Protein AF-A0AAD2E175-F1 (afdb_monomer_lite)

Organism: NCBI:txid56036

Secondary structure (DSSP, 8-state):
------GGG---------EETHHHHHHHHHS-HHHHHHHHHSTHHHHHHHTT-EE-HHHHHHHHHTEEPPSSTTEEEEEETTTEEEEEEHHHHHHHH-PPPPP---

Sequence (106 aa):
MEYIYNIGDRCDAKVTTRSNVSNVKKIYEALDDVHKKMFLKSCFSKLYDIGNMKISAQLIHNLLLRRVVSVDEDELRFCLGLEKDVRFSLYEFMLVTGLSPANEEE

Foldseek 3Di:
DDPDDDPVPDDPDDQDQPDALQVLVVVLVPDDPVVVVVCCVDLCVLSVVLHRDGARPVVLVQQVSAWDDDPDPQWTWGDDDDDDIDIDGQVRNCNRPSGHPDPPDD

Structure (mmCIF, N/CA/C/O backbone):
data_AF-A0AAD2E175-F1
#
_entry.id   AF-A0AAD2E175-F1
#
loop_
_atom_site.group_PDB
_atom_site.id
_atom_site.type_symbol
_atom_site.label_atom_id
_atom_site.label_alt_id
_atom_site.label_comp_id
_atom_site.label_asym_id
_atom_site.label_entity_id
_atom_site.label_seq_id
_atom_site.pdbx_PDB_ins_code
_atom_site.Cartn_x
_atom_site.Cartn_y
_atom_site.Cartn_z
_atom_site.occupancy
_atom_site.B_iso_or_equiv
_atom_site.auth_seq_id
_atom_site.auth_comp_id
_atom_site.auth_asym_id
_atom_site.auth_atom_id
_atom_site.pdbx_PDB_model_num
ATOM 1 N N . MET A 1 1 ? 21.511 -12.144 -12.286 1.00 37.38 1 MET A N 1
ATOM 2 C CA . MET A 1 1 ? 20.786 -12.803 -13.394 1.00 37.38 1 MET A CA 1
ATOM 3 C C . MET A 1 1 ? 19.618 -11.904 -13.742 1.00 37.38 1 MET A C 1
ATOM 5 O O . MET A 1 1 ? 18.740 -11.756 -12.903 1.00 37.38 1 MET A O 1
ATOM 9 N N . GLU A 1 2 ? 19.643 -11.243 -14.898 1.00 39.09 2 GLU A N 1
ATOM 10 C CA . GLU A 1 2 ? 18.472 -10.506 -15.389 1.00 39.09 2 GLU A CA 1
ATOM 11 C C . GLU A 1 2 ? 17.423 -11.510 -15.865 1.00 39.09 2 GLU A C 1
ATOM 13 O O . GLU A 1 2 ? 17.707 -12.386 -16.682 1.00 39.09 2 GLU A O 1
ATOM 18 N N . TYR A 1 3 ? 16.217 -11.418 -15.314 1.00 41.38 3 TYR A N 1
ATOM 19 C CA . TYR A 1 3 ? 15.100 -12.262 -15.711 1.00 41.38 3 TYR A CA 1
ATOM 20 C C . TYR A 1 3 ? 14.436 -11.646 -16.950 1.00 41.38 3 TYR A C 1
ATOM 22 O O . TYR A 1 3 ? 13.591 -10.760 -16.839 1.00 41.38 3 TYR A O 1
ATOM 30 N N . ILE A 1 4 ? 14.866 -12.074 -18.139 1.00 55.56 4 ILE A N 1
ATOM 31 C CA . ILE A 1 4 ? 14.359 -11.571 -19.423 1.00 55.56 4 ILE A CA 1
ATOM 32 C C . ILE A 1 4 ? 13.197 -12.462 -19.877 1.00 55.56 4 ILE A C 1
ATOM 34 O O . ILE A 1 4 ? 13.392 -13.630 -20.204 1.00 55.56 4 ILE A O 1
ATOM 38 N N . TYR A 1 5 ? 11.980 -11.914 -19.890 1.00 51.66 5 TYR A N 1
ATOM 39 C CA . TYR A 1 5 ? 10.781 -12.614 -20.362 1.00 51.66 5 TYR A CA 1
ATOM 40 C C . TYR A 1 5 ? 10.526 -12.295 -21.839 1.00 51.66 5 TYR A C 1
ATOM 42 O O . TYR A 1 5 ? 10.347 -11.124 -22.191 1.00 51.66 5 TYR A O 1
ATOM 50 N N . ASN A 1 6 ? 10.463 -13.310 -22.705 1.00 58.78 6 ASN A N 1
ATOM 51 C CA . ASN A 1 6 ? 10.172 -13.104 -24.124 1.00 58.78 6 ASN A CA 1
ATOM 52 C C . ASN A 1 6 ? 8.692 -12.752 -24.331 1.00 58.78 6 ASN A C 1
ATOM 54 O O . ASN A 1 6 ? 7.782 -13.358 -23.771 1.00 58.78 6 ASN A O 1
ATOM 58 N N . ILE A 1 7 ? 8.437 -11.731 -25.150 1.00 54.78 7 ILE A N 1
ATOM 59 C CA . ILE A 1 7 ? 7.095 -11.155 -25.354 1.00 54.78 7 ILE A CA 1
ATOM 60 C C . ILE A 1 7 ? 6.126 -12.165 -25.988 1.00 54.78 7 ILE A C 1
ATOM 62 O O . ILE A 1 7 ? 4.933 -12.106 -25.699 1.00 54.78 7 ILE A O 1
ATOM 66 N N . GLY A 1 8 ? 6.639 -13.092 -26.805 1.00 63.03 8 GLY A N 1
ATOM 67 C CA . GLY A 1 8 ? 5.856 -14.149 -27.456 1.00 63.03 8 GLY A CA 1
ATOM 68 C C . GLY A 1 8 ? 5.273 -15.191 -26.497 1.00 63.03 8 GLY A C 1
ATOM 69 O O . GLY A 1 8 ? 4.330 -15.879 -26.868 1.00 63.03 8 GLY A O 1
ATOM 70 N N . ASP A 1 9 ? 5.764 -15.248 -25.257 1.00 60.19 9 ASP A N 1
ATOM 71 C CA . ASP A 1 9 ? 5.296 -16.193 -24.237 1.00 60.19 9 ASP A CA 1
ATOM 72 C C . ASP A 1 9 ? 4.140 -15.619 -23.394 1.00 60.19 9 ASP A C 1
ATOM 74 O O . ASP A 1 9 ? 3.706 -16.214 -22.404 1.00 60.19 9 ASP A O 1
ATOM 78 N N . ARG A 1 10 ? 3.629 -14.429 -23.745 1.00 59.31 10 ARG A N 1
ATOM 79 C CA . ARG A 1 10 ? 2.507 -13.799 -23.040 1.00 59.31 10 ARG A CA 1
ATOM 80 C C . ARG A 1 10 ? 1.188 -14.425 -23.486 1.00 59.31 10 ARG A C 1
ATOM 82 O O . ARG A 1 10 ? 0.799 -14.323 -24.642 1.00 59.31 10 ARG A O 1
ATOM 89 N N . CYS A 1 11 ? 0.464 -15.016 -22.543 1.00 53.03 11 CYS A N 1
ATOM 90 C CA . CYS A 1 11 ? -0.904 -15.469 -22.774 1.00 53.03 11 CYS A CA 1
ATOM 91 C C . CYS A 1 11 ? -1.877 -14.278 -22.741 1.00 53.03 11 CYS A C 1
ATOM 93 O O . CYS A 1 11 ? -1.773 -13.421 -21.857 1.00 53.03 11 CYS A O 1
ATOM 95 N N . ASP A 1 12 ? -2.860 -14.259 -23.648 1.00 49.28 12 ASP A N 1
ATOM 96 C CA . ASP A 1 12 ? -3.969 -13.300 -23.628 1.00 49.28 12 ASP A CA 1
ATOM 97 C C . ASP A 1 12 ? -4.851 -13.537 -22.394 1.00 49.28 12 ASP A C 1
ATOM 99 O O . ASP A 1 12 ? -5.806 -14.314 -22.395 1.00 49.28 12 ASP A O 1
ATOM 103 N N . ALA A 1 13 ? -4.509 -12.872 -21.294 1.00 53.72 13 ALA A N 1
ATOM 104 C CA . ALA A 1 13 ? -5.300 -12.877 -20.077 1.00 53.72 13 ALA A CA 1
ATOM 105 C C . ALA A 1 13 ? -6.209 -11.646 -20.052 1.00 53.72 13 ALA A C 1
ATOM 107 O O . ALA A 1 13 ? -5.747 -10.503 -20.025 1.00 53.72 13 ALA A O 1
ATOM 108 N N . LYS A 1 14 ? -7.527 -11.864 -20.000 1.00 54.38 14 LYS A N 1
ATOM 109 C CA . LYS A 1 14 ? -8.478 -10.781 -19.742 1.00 54.38 14 LYS A CA 1
ATOM 110 C C . LYS A 1 14 ? -8.334 -10.349 -18.284 1.00 54.38 14 LYS A C 1
ATOM 112 O O . LYS A 1 14 ? -8.744 -11.069 -17.377 1.00 54.38 14 LYS A O 1
ATOM 117 N N . VAL A 1 15 ? -7.749 -9.175 -18.063 1.00 52.88 15 VAL A N 1
ATOM 118 C CA . VAL A 1 15 ? -7.559 -8.606 -16.724 1.00 52.88 15 VAL A CA 1
ATOM 119 C C . VAL A 1 15 ? -8.930 -8.361 -16.087 1.00 52.88 15 VAL A C 1
ATOM 121 O O . VAL A 1 15 ? -9.636 -7.424 -16.456 1.00 52.88 15 VAL A O 1
ATOM 124 N N . THR A 1 16 ? -9.333 -9.198 -15.127 1.00 55.44 16 THR A N 1
ATOM 125 C CA . THR A 1 16 ? -10.524 -8.944 -14.305 1.00 55.44 16 THR A CA 1
ATOM 126 C C . THR A 1 16 ? -10.094 -8.460 -12.929 1.00 55.44 16 THR A C 1
ATOM 128 O O . THR A 1 16 ? -9.677 -9.245 -12.078 1.00 55.44 16 THR A 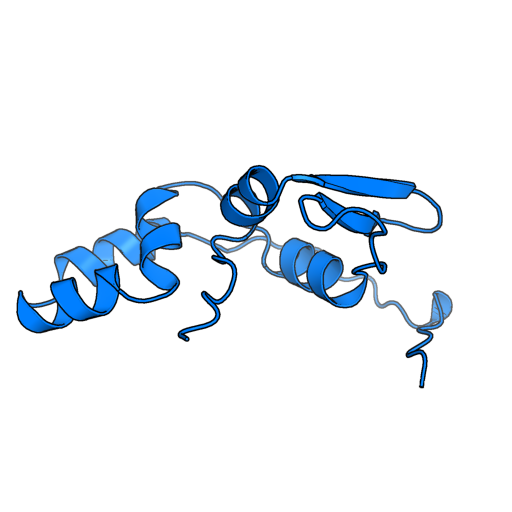O 1
ATOM 131 N N . THR A 1 17 ? -10.213 -7.161 -12.682 1.00 53.50 17 THR A N 1
ATOM 132 C CA . THR A 1 17 ? -9.986 -6.559 -11.368 1.00 53.50 17 THR A CA 1
ATOM 133 C C . THR A 1 17 ? -11.166 -6.832 -10.443 1.00 53.50 17 THR A C 1
ATOM 135 O O . THR A 1 17 ? -12.107 -6.049 -10.343 1.00 53.50 17 THR A O 1
ATOM 138 N N . ARG A 1 18 ? -11.135 -7.976 -9.751 1.00 59.38 18 ARG A N 1
ATOM 139 C CA . ARG A 1 18 ? -12.082 -8.290 -8.664 1.00 59.38 18 ARG A CA 1
ATOM 140 C C . ARG A 1 18 ? -11.549 -7.897 -7.281 1.00 59.38 18 ARG A C 1
ATOM 142 O O . ARG A 1 18 ? -11.942 -8.489 -6.281 1.00 59.38 18 ARG A O 1
ATOM 149 N N . SER A 1 19 ? -10.661 -6.908 -7.197 1.00 63.09 19 SER A N 1
ATOM 150 C CA . SER A 1 19 ? -10.221 -6.370 -5.909 1.00 63.09 19 SER A CA 1
ATOM 151 C C . SER A 1 19 ? -11.331 -5.496 -5.336 1.00 63.09 19 SER A C 1
ATOM 153 O O . SER A 1 19 ? -11.478 -4.339 -5.725 1.00 63.09 19 SER A O 1
ATOM 155 N N . ASN A 1 20 ? -12.140 -6.057 -4.437 1.00 70.69 20 ASN A N 1
ATOM 156 C CA . ASN A 1 20 ? -13.072 -5.268 -3.645 1.00 70.69 20 ASN A CA 1
ATOM 157 C C . ASN A 1 20 ? -12.487 -5.001 -2.256 1.00 70.69 20 ASN A C 1
ATOM 159 O O . ASN A 1 20 ? -12.648 -5.798 -1.328 1.00 70.69 20 ASN A O 1
ATOM 163 N N . VAL A 1 21 ? -11.819 -3.857 -2.129 1.00 75.44 21 VAL A N 1
ATOM 164 C CA . VAL A 1 21 ? -11.171 -3.423 -0.886 1.00 75.44 21 VAL A CA 1
ATOM 165 C C . VAL A 1 21 ? -12.202 -3.073 0.200 1.00 75.44 21 VAL A C 1
ATOM 167 O O . VAL A 1 21 ? -11.880 -3.119 1.383 1.00 75.44 21 VAL A O 1
ATOM 170 N N . SER A 1 22 ? -13.493 -2.917 -0.145 1.00 76.94 22 SER A N 1
ATOM 171 C CA . SER A 1 22 ? -14.568 -2.739 0.846 1.00 76.94 22 SER A CA 1
ATOM 172 C C . SER A 1 22 ? -14.663 -3.897 1.846 1.00 76.94 22 SER A C 1
ATOM 174 O O . SER A 1 22 ? -15.197 -3.738 2.941 1.00 76.94 22 SER A O 1
ATOM 176 N N . ASN A 1 23 ? -14.188 -5.090 1.472 1.00 80.69 23 ASN A N 1
ATOM 177 C CA . ASN A 1 23 ? -14.175 -6.243 2.370 1.00 80.69 23 ASN A CA 1
ATOM 178 C C . ASN A 1 23 ? -13.153 -6.088 3.502 1.00 80.69 23 ASN A C 1
ATOM 180 O O . ASN A 1 23 ? -13.376 -6.628 4.579 1.00 80.69 23 ASN A O 1
ATOM 184 N N . VAL A 1 24 ? -12.087 -5.310 3.300 1.00 86.00 24 VAL A N 1
ATOM 185 C CA . VAL A 1 24 ? -11.083 -5.024 4.334 1.00 86.00 24 VAL A CA 1
ATOM 186 C C . VAL A 1 24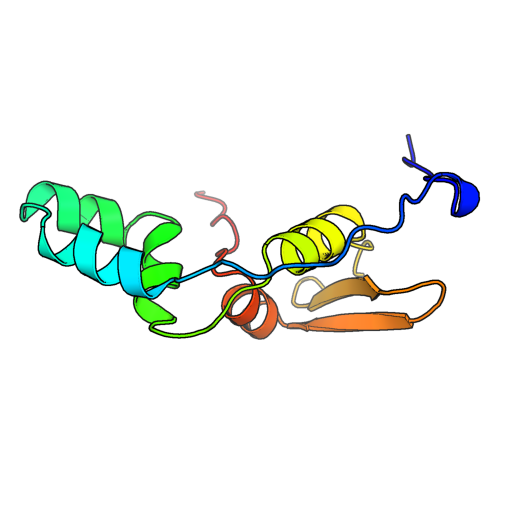 ? -11.717 -4.263 5.496 1.00 86.00 24 VAL A C 1
ATOM 188 O O . VAL A 1 24 ? -11.494 -4.612 6.651 1.00 86.00 24 VAL A O 1
ATOM 191 N N . LYS A 1 25 ? -12.595 -3.296 5.198 1.00 86.50 25 LYS A N 1
ATOM 192 C CA . LYS A 1 25 ? -13.372 -2.580 6.217 1.00 86.50 25 LYS A CA 1
ATOM 193 C C . LYS A 1 25 ? -14.262 -3.521 7.030 1.00 86.50 25 LYS A C 1
ATOM 195 O O . LYS A 1 25 ? -14.238 -3.465 8.253 1.00 86.50 25 LYS A O 1
ATOM 200 N N . LYS A 1 26 ? -14.979 -4.431 6.361 1.00 88.94 26 LYS A N 1
ATOM 201 C CA . LYS A 1 26 ? -15.824 -5.430 7.039 1.00 88.94 26 LYS A CA 1
ATOM 202 C C . LYS A 1 26 ? -15.012 -6.346 7.954 1.00 88.94 26 LYS A C 1
ATOM 204 O O . LYS A 1 26 ? -15.455 -6.650 9.054 1.00 88.94 26 LYS A O 1
ATOM 209 N N . ILE A 1 27 ? -13.832 -6.777 7.500 1.00 90.25 27 ILE A N 1
ATOM 210 C CA . ILE A 1 27 ? -12.912 -7.579 8.314 1.00 90.25 27 ILE A CA 1
ATOM 211 C C . ILE A 1 27 ? -12.485 -6.770 9.538 1.00 90.25 27 ILE A C 1
ATOM 213 O O . ILE A 1 27 ? -12.653 -7.253 10.649 1.00 90.25 27 ILE A O 1
ATOM 217 N N . TYR A 1 28 ? -12.010 -5.534 9.350 1.00 91.94 28 TYR A N 1
ATOM 218 C CA . TYR A 1 28 ? -11.567 -4.667 10.444 1.00 91.94 28 TYR A CA 1
ATOM 219 C C . TYR A 1 28 ? -12.660 -4.429 11.495 1.00 91.94 28 TYR A C 1
ATOM 221 O O . TYR A 1 28 ? -12.396 -4.520 12.691 1.00 91.94 28 TYR A O 1
ATOM 229 N N . GLU A 1 29 ? -13.895 -4.161 11.066 1.00 92.31 29 GLU A N 1
ATOM 230 C CA . GLU A 1 29 ? -15.033 -3.929 11.964 1.00 92.31 29 GLU A CA 1
ATOM 231 C C . GLU A 1 29 ? -15.361 -5.156 12.830 1.00 92.31 29 GLU A C 1
ATOM 233 O O . GLU A 1 29 ? -15.754 -4.985 13.986 1.00 92.31 29 GLU A O 1
ATOM 238 N N . ALA A 1 30 ? -15.134 -6.368 12.311 1.00 95.06 30 ALA A N 1
ATOM 239 C CA . ALA A 1 30 ? -15.378 -7.633 13.005 1.00 95.06 30 ALA A CA 1
ATOM 240 C C . ALA A 1 30 ? -14.271 -8.043 13.999 1.00 95.06 30 ALA A C 1
ATOM 242 O O . ALA A 1 30 ? -14.466 -8.985 14.764 1.00 95.06 30 ALA A O 1
ATOM 243 N N . LEU A 1 31 ? -13.116 -7.370 13.993 1.00 95.62 31 LEU A N 1
ATOM 244 C CA . LEU A 1 31 ? -12.007 -7.665 14.905 1.00 95.62 31 LEU A CA 1
ATOM 245 C C . LEU A 1 31 ? -12.258 -7.106 16.316 1.00 95.62 31 LEU A C 1
ATOM 247 O O . LEU A 1 31 ? -12.863 -6.040 16.488 1.00 95.62 31 LEU A O 1
ATOM 251 N N . ASP A 1 32 ? -11.723 -7.790 17.329 1.00 97.06 32 ASP A N 1
ATOM 252 C CA . ASP A 1 32 ? -11.607 -7.242 18.684 1.00 97.06 32 ASP A CA 1
ATOM 253 C C . ASP A 1 32 ? -10.517 -6.155 18.775 1.00 97.06 32 ASP A C 1
ATOM 255 O O . ASP A 1 32 ? -9.748 -5.917 17.838 1.00 97.06 32 ASP A O 1
ATOM 259 N N . ASP A 1 33 ? -10.442 -5.476 19.919 1.00 96.75 33 ASP A N 1
ATOM 260 C CA . ASP A 1 33 ? -9.540 -4.337 20.115 1.00 96.75 33 ASP A CA 1
ATOM 261 C C . ASP A 1 33 ? -8.052 -4.702 20.019 1.00 96.75 33 ASP A C 1
ATOM 263 O O . ASP A 1 33 ? -7.231 -3.865 19.629 1.00 96.75 33 ASP A O 1
ATOM 267 N N . VAL A 1 34 ? -7.683 -5.942 20.355 1.00 97.12 34 VAL A N 1
ATOM 268 C CA . VAL A 1 34 ? -6.295 -6.414 20.263 1.00 97.12 34 VAL A CA 1
ATOM 269 C C . VAL A 1 34 ? -5.924 -6.588 18.794 1.00 97.12 34 VAL A C 1
ATOM 271 O O . VAL A 1 34 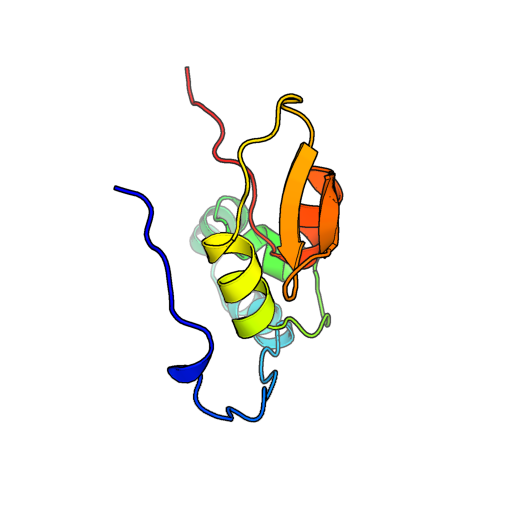? -4.929 -6.025 18.326 1.00 97.12 34 VAL A O 1
ATOM 274 N N . HIS A 1 35 ? -6.762 -7.289 18.035 1.00 95.44 35 HIS A N 1
ATOM 275 C CA . HIS A 1 35 ? -6.529 -7.548 16.621 1.00 95.44 35 HIS A CA 1
ATOM 276 C C . HIS A 1 35 ? -6.672 -6.291 15.759 1.00 95.44 35 HIS A C 1
ATOM 278 O O . HIS A 1 35 ? -5.936 -6.147 14.784 1.00 95.44 35 HIS A O 1
ATOM 284 N N . LYS A 1 36 ? -7.523 -5.326 16.133 1.00 95.56 36 LYS A N 1
ATOM 285 C CA . LYS A 1 36 ? -7.576 -4.005 15.479 1.00 95.56 36 LYS A CA 1
ATOM 286 C C . LYS A 1 36 ? -6.246 -3.266 15.583 1.00 95.56 36 LYS A C 1
ATOM 288 O O . LYS A 1 36 ? -5.758 -2.742 14.584 1.00 95.56 36 LYS A O 1
ATOM 293 N N . LYS A 1 37 ? -5.607 -3.270 16.759 1.00 95.19 37 LYS A N 1
ATOM 294 C CA . LYS A 1 37 ? -4.276 -2.659 16.939 1.00 95.19 37 LYS A CA 1
ATOM 295 C C . LYS A 1 37 ? -3.208 -3.356 16.098 1.00 95.19 37 LYS A C 1
ATOM 297 O O . LYS A 1 37 ? -2.362 -2.678 15.523 1.00 95.19 37 LYS A O 1
ATOM 302 N N . MET A 1 38 ? -3.248 -4.686 16.001 1.00 94.44 38 MET A N 1
ATOM 303 C CA . MET A 1 38 ? -2.335 -5.442 15.132 1.00 94.44 38 MET A CA 1
ATOM 304 C C . MET A 1 38 ? -2.578 -5.127 13.654 1.00 94.44 38 MET A C 1
ATOM 306 O O . MET A 1 38 ? -1.632 -4.889 12.907 1.00 94.44 38 MET A O 1
ATOM 310 N N . PHE A 1 39 ? -3.844 -5.058 13.246 1.00 92.44 39 PHE A N 1
ATOM 311 C CA . PHE A 1 39 ? -4.240 -4.720 11.887 1.00 92.44 39 PHE A CA 1
ATOM 312 C C . PHE A 1 39 ? -3.710 -3.341 11.474 1.00 92.44 39 PHE A C 1
ATOM 314 O O . PHE A 1 39 ? -3.097 -3.221 10.413 1.00 92.44 39 PHE A O 1
ATOM 321 N N . LEU A 1 40 ? -3.871 -2.320 12.324 1.00 90.56 40 LEU A N 1
ATOM 322 C CA . LEU A 1 40 ? -3.390 -0.958 12.055 1.00 90.56 40 LEU A CA 1
ATOM 323 C C . LEU A 1 40 ? -1.863 -0.863 11.923 1.00 90.56 40 LEU A C 1
ATOM 325 O O . LEU A 1 40 ? -1.370 0.027 11.239 1.00 90.56 40 LEU A O 1
ATOM 329 N N . LYS A 1 41 ? -1.114 -1.783 12.538 1.00 88.81 41 LYS A N 1
ATOM 330 C CA . LYS A 1 41 ? 0.348 -1.878 12.386 1.00 88.81 41 LYS A CA 1
ATOM 331 C C . LYS A 1 41 ? 0.784 -2.686 11.161 1.00 88.81 41 LYS A C 1
ATOM 333 O O . LYS A 1 41 ? 1.955 -2.665 10.805 1.00 88.81 41 LYS A O 1
ATOM 338 N N . SER A 1 42 ? -0.130 -3.421 10.534 1.00 84.44 42 SER A N 1
ATOM 339 C CA . SER A 1 42 ? 0.173 -4.255 9.370 1.00 84.44 42 SER A CA 1
ATOM 340 C C . SER A 1 42 ? 0.151 -3.455 8.065 1.00 84.44 42 SER A C 1
ATOM 342 O O . SER A 1 42 ? -0.400 -2.353 7.995 1.00 84.44 42 SER A O 1
ATOM 344 N N . CYS A 1 43 ? 0.657 -4.058 6.987 1.00 76.25 43 CYS A N 1
ATOM 345 C CA . CYS A 1 43 ? 0.532 -3.508 5.636 1.00 76.25 43 CYS A CA 1
ATOM 346 C C . CYS A 1 43 ? -0.932 -3.374 5.166 1.00 76.25 43 CYS A C 1
ATOM 348 O O . CYS A 1 43 ? -1.225 -2.555 4.300 1.00 76.25 43 CYS A O 1
ATOM 350 N N . PHE A 1 44 ? -1.876 -4.114 5.763 1.00 80.56 44 PHE A N 1
ATOM 351 C CA . PHE A 1 44 ? -3.297 -4.040 5.410 1.00 80.56 44 PHE A CA 1
ATOM 352 C C . PHE A 1 44 ? -3.991 -2.773 5.921 1.00 80.56 44 PHE A C 1
ATOM 354 O O . PHE A 1 44 ? -5.054 -2.424 5.407 1.00 80.56 44 PHE A O 1
ATOM 361 N N . SER A 1 45 ? -3.390 -2.056 6.877 1.00 85.50 45 SER A N 1
ATOM 362 C CA . SER A 1 45 ? -3.884 -0.750 7.342 1.00 85.50 45 SER A CA 1
ATOM 363 C C . SER A 1 45 ? -4.082 0.229 6.183 1.00 85.50 45 SER A C 1
ATOM 365 O O . SER A 1 45 ? -5.115 0.881 6.080 1.00 85.50 45 SER A O 1
ATOM 367 N N . LYS A 1 46 ? -3.156 0.234 5.224 1.00 80.19 46 LYS A N 1
ATOM 368 C CA . LYS A 1 46 ? -3.237 1.076 4.0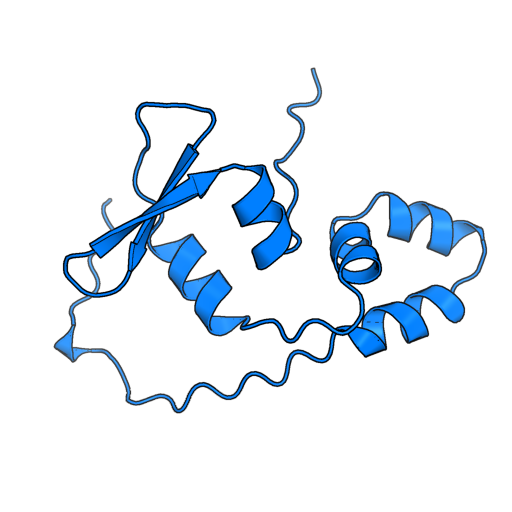29 1.00 80.19 46 LYS A CA 1
ATOM 369 C C . LYS A 1 46 ? -4.401 0.697 3.127 1.00 80.19 46 LYS A C 1
ATOM 371 O O . LYS A 1 46 ? -5.051 1.574 2.571 1.00 80.19 46 LYS A O 1
ATOM 376 N N . LEU A 1 47 ? -4.722 -0.593 3.019 1.00 77.75 47 LEU A N 1
ATOM 377 C CA . LEU A 1 47 ? -5.911 -1.032 2.285 1.00 77.75 47 LEU A CA 1
ATOM 378 C C . LEU A 1 47 ? -7.200 -0.557 2.966 1.00 77.75 47 LEU A C 1
ATOM 380 O O . LEU A 1 47 ? -8.166 -0.236 2.281 1.00 77.75 47 LEU A O 1
ATOM 384 N N . TYR A 1 48 ? -7.217 -0.491 4.298 1.00 83.19 48 TYR A N 1
ATOM 385 C CA . TYR A 1 48 ? -8.340 0.079 5.037 1.00 83.19 48 TYR A CA 1
ATOM 386 C C . TYR A 1 48 ? -8.494 1.585 4.764 1.00 83.19 48 TYR A C 1
ATOM 388 O O . TYR A 1 48 ? -9.607 2.029 4.476 1.00 83.19 48 TYR A O 1
ATOM 396 N N . ASP A 1 49 ? -7.390 2.339 4.748 1.00 80.38 49 ASP A N 1
ATOM 397 C CA . ASP A 1 49 ? -7.380 3.782 4.455 1.00 80.38 49 ASP A CA 1
ATOM 398 C C . ASP A 1 49 ? -7.822 4.104 3.012 1.00 80.38 49 ASP A C 1
ATOM 400 O O . ASP A 1 49 ? -8.500 5.100 2.764 1.00 80.38 49 ASP A O 1
ATOM 404 N N . ILE A 1 50 ? -7.482 3.236 2.053 1.00 74.00 50 ILE A N 1
ATOM 405 C CA . ILE A 1 50 ? -7.809 3.370 0.621 1.00 74.00 50 ILE A CA 1
ATOM 406 C C . ILE A 1 50 ? -9.328 3.275 0.337 1.00 74.00 50 ILE A C 1
ATOM 408 O O . ILE A 1 50 ? -9.815 3.763 -0.690 1.00 74.00 50 ILE A O 1
ATOM 412 N N . GLY A 1 51 ? -10.110 2.661 1.229 1.00 73.44 51 GLY A N 1
ATOM 413 C CA . GLY A 1 51 ? -11.571 2.612 1.131 1.00 73.44 51 GLY A CA 1
ATOM 414 C C . GLY A 1 51 ? -12.101 1.798 -0.061 1.00 73.44 51 GLY A C 1
ATOM 415 O O . GLY A 1 51 ? -11.770 0.629 -0.237 1.00 73.44 51 GLY A O 1
ATOM 416 N N . ASN A 1 52 ? -12.985 2.395 -0.873 1.00 70.75 52 ASN A N 1
ATOM 417 C CA . ASN A 1 52 ? -13.690 1.708 -1.974 1.00 70.75 52 ASN A CA 1
ATOM 418 C C . ASN A 1 52 ? -12.926 1.706 -3.312 1.00 70.75 52 ASN A C 1
ATOM 420 O O . ASN A 1 52 ? -13.519 1.463 -4.369 1.00 70.75 52 ASN A O 1
ATOM 424 N N . MET A 1 53 ? -11.624 1.989 -3.301 1.00 69.38 53 MET A N 1
ATOM 425 C CA . MET A 1 53 ? -10.826 1.979 -4.522 1.00 69.38 53 MET A CA 1
ATOM 426 C C . MET A 1 53 ? -10.749 0.566 -5.112 1.00 69.38 53 MET A C 1
ATOM 428 O O . MET A 1 53 ? -10.490 -0.418 -4.416 1.00 69.38 53 MET A O 1
ATOM 432 N N . LYS A 1 54 ? -10.949 0.458 -6.428 1.00 67.38 54 LYS A N 1
ATOM 433 C CA . LYS A 1 54 ? -10.710 -0.789 -7.156 1.00 67.38 54 LYS A CA 1
ATOM 434 C C . LYS A 1 54 ? -9.228 -0.892 -7.466 1.00 67.38 54 LYS A C 1
ATOM 436 O O . LYS A 1 54 ? -8.697 -0.102 -8.240 1.00 67.38 54 LYS A O 1
ATOM 441 N N . ILE A 1 55 ? -8.583 -1.889 -6.882 1.00 67.38 55 ILE A N 1
ATOM 442 C CA . ILE A 1 55 ? -7.176 -2.176 -7.138 1.00 67.38 55 ILE A CA 1
ATOM 443 C C . ILE A 1 55 ? -7.060 -3.152 -8.319 1.00 67.38 55 ILE A C 1
ATOM 445 O O . ILE A 1 55 ? -7.935 -3.988 -8.549 1.00 67.38 55 ILE A O 1
ATOM 449 N N . SER A 1 56 ? -5.977 -3.052 -9.089 1.00 72.69 56 SER A N 1
ATOM 450 C CA . SER A 1 56 ? -5.590 -4.102 -10.028 1.00 72.69 56 SER A CA 1
ATOM 451 C C . SER A 1 56 ? -4.403 -4.870 -9.483 1.00 72.69 56 SER A C 1
ATOM 453 O O . SER A 1 56 ? -3.262 -4.464 -9.679 1.00 72.69 56 SER A O 1
ATOM 455 N N . ALA A 1 57 ? -4.663 -6.003 -8.824 1.00 71.19 57 ALA A N 1
ATOM 456 C CA . ALA A 1 57 ? -3.598 -6.879 -8.328 1.00 71.19 57 ALA A CA 1
ATOM 457 C C . ALA A 1 57 ? -2.628 -7.281 -9.450 1.00 71.19 57 ALA A C 1
ATOM 459 O O . ALA A 1 57 ? -1.424 -7.358 -9.236 1.00 71.19 57 ALA A O 1
ATOM 460 N N . GLN A 1 58 ? -3.140 -7.455 -10.671 1.00 70.12 58 GLN A N 1
ATOM 461 C CA . GLN A 1 58 ? -2.326 -7.772 -11.837 1.00 70.12 58 GLN A CA 1
ATOM 462 C C . GLN A 1 58 ? -1.485 -6.580 -12.310 1.00 70.12 58 GLN A C 1
ATOM 464 O O . GLN A 1 58 ? -0.352 -6.783 -12.736 1.00 70.12 58 GLN A O 1
ATOM 469 N N . LEU A 1 59 ? -1.991 -5.344 -12.219 1.00 71.19 59 LEU A N 1
ATOM 470 C CA . LEU A 1 59 ? -1.189 -4.150 -12.511 1.00 71.19 59 LEU A CA 1
ATOM 471 C C . LEU A 1 59 ? -0.090 -3.968 -11.464 1.00 71.19 59 LEU A C 1
ATOM 473 O O . LEU A 1 59 ? 1.051 -3.752 -11.843 1.00 71.19 59 LEU A O 1
ATOM 477 N N . ILE A 1 60 ? -0.413 -4.124 -10.176 1.00 73.56 60 ILE A N 1
ATOM 478 C CA . ILE A 1 60 ? 0.573 -4.078 -9.088 1.00 73.56 60 ILE A CA 1
ATOM 479 C C . ILE A 1 60 ? 1.638 -5.151 -9.305 1.00 73.56 60 ILE A C 1
ATOM 481 O O . ILE A 1 60 ? 2.824 -4.854 -9.259 1.00 73.56 60 ILE A O 1
ATOM 485 N N . HIS A 1 61 ? 1.233 -6.385 -9.604 1.00 73.00 61 HIS A N 1
ATOM 486 C CA . HIS A 1 61 ? 2.162 -7.474 -9.882 1.00 73.00 61 HIS A CA 1
ATOM 487 C C . HIS A 1 61 ? 3.081 -7.157 -11.073 1.00 73.00 61 HIS A C 1
ATOM 489 O O . HIS A 1 61 ? 4.292 -7.331 -10.978 1.00 73.00 61 HIS A O 1
ATOM 495 N N . ASN A 1 62 ? 2.530 -6.628 -12.172 1.00 68.81 62 ASN A N 1
ATOM 496 C CA . ASN A 1 62 ? 3.331 -6.220 -13.329 1.00 68.81 62 ASN A CA 1
ATOM 497 C C . ASN A 1 62 ? 4.256 -5.031 -13.031 1.00 68.81 62 ASN A C 1
ATOM 499 O O . ASN A 1 62 ? 5.363 -5.004 -13.560 1.00 68.81 62 ASN A O 1
ATOM 503 N N . LEU A 1 63 ? 3.830 -4.074 -12.199 1.00 72.44 63 LEU A N 1
ATOM 504 C CA . LEU A 1 63 ? 4.679 -2.981 -11.721 1.00 72.44 63 LEU A CA 1
ATOM 505 C C . LEU A 1 63 ? 5.855 -3.555 -10.923 1.00 72.44 63 LEU A C 1
ATOM 507 O O . LEU A 1 63 ? 7.005 -3.338 -11.283 1.00 72.44 63 LEU A O 1
ATOM 511 N N . LEU A 1 64 ? 5.588 -4.380 -9.910 1.00 69.62 64 LEU A N 1
ATOM 512 C CA . LEU A 1 64 ? 6.626 -4.960 -9.051 1.00 69.62 64 LEU A CA 1
ATOM 513 C C . LEU A 1 64 ? 7.665 -5.793 -9.824 1.00 69.62 64 LEU A C 1
ATOM 515 O O . LEU A 1 64 ? 8.845 -5.737 -9.490 1.00 69.62 64 LEU A O 1
ATOM 519 N N . LEU A 1 65 ? 7.258 -6.524 -10.868 1.00 69.81 65 LEU A N 1
ATOM 520 C CA . LEU A 1 65 ? 8.171 -7.331 -11.692 1.00 69.81 65 LEU A CA 1
ATOM 521 C C . LEU A 1 65 ? 9.048 -6.518 -12.655 1.00 69.81 65 LEU A C 1
ATOM 523 O O . LEU A 1 65 ? 10.018 -7.054 -13.183 1.00 69.81 65 LEU A O 1
ATOM 527 N N . ARG A 1 66 ? 8.704 -5.255 -12.925 1.00 68.25 66 ARG A N 1
ATOM 528 C CA . ARG A 1 66 ? 9.385 -4.405 -13.919 1.00 68.25 66 ARG A CA 1
ATOM 529 C C . ARG A 1 66 ? 9.977 -3.142 -13.305 1.00 68.25 66 ARG A C 1
ATOM 531 O O . ARG A 1 66 ? 10.122 -2.130 -13.995 1.00 68.25 66 ARG A O 1
ATOM 538 N N . ARG A 1 67 ? 10.276 -3.185 -12.004 1.00 70.25 67 ARG A N 1
ATOM 539 C CA . ARG A 1 67 ? 10.974 -2.103 -11.312 1.00 70.25 67 ARG A CA 1
ATOM 540 C C . ARG A 1 67 ? 12.370 -1.949 -11.913 1.00 70.25 67 ARG A C 1
ATOM 542 O O . ARG A 1 67 ? 13.141 -2.904 -11.945 1.00 70.25 67 ARG A O 1
ATOM 549 N N . VAL A 1 68 ? 12.677 -0.745 -12.370 1.00 72.88 68 VAL A N 1
ATOM 550 C CA . VAL A 1 68 ? 14.001 -0.358 -12.864 1.00 72.88 68 VAL A CA 1
ATOM 551 C C . VAL A 1 68 ? 14.762 0.298 -11.712 1.00 72.88 68 VAL A C 1
ATOM 553 O O . VAL A 1 68 ? 14.156 0.961 -10.866 1.00 72.88 68 VAL A O 1
ATOM 556 N N . VAL A 1 69 ? 16.082 0.102 -11.654 1.00 74.06 69 VAL A N 1
ATOM 557 C CA . VAL A 1 69 ? 16.939 0.798 -10.683 1.00 74.06 69 VAL A CA 1
ATOM 558 C C . VAL A 1 69 ? 16.825 2.303 -10.934 1.00 74.06 69 VAL A C 1
ATOM 560 O O . VAL A 1 69 ? 17.100 2.776 -12.036 1.00 74.06 69 VAL A O 1
ATOM 563 N N . SER A 1 70 ? 16.371 3.039 -9.921 1.00 71.75 70 SER A N 1
ATOM 564 C CA . SER A 1 70 ? 16.340 4.500 -9.945 1.00 71.75 70 SER A CA 1
ATOM 565 C C . SER A 1 70 ? 17.669 5.046 -9.429 1.00 71.75 70 SER A C 1
ATOM 567 O O . SER A 1 70 ? 18.273 4.451 -8.539 1.00 71.75 70 SER A O 1
ATOM 569 N N . VAL A 1 71 ? 18.122 6.163 -10.000 1.00 73.50 71 VAL A N 1
ATOM 570 C CA . VAL A 1 71 ? 19.280 6.922 -9.491 1.00 73.50 71 VAL A CA 1
ATOM 571 C C . VAL A 1 71 ? 18.872 7.797 -8.301 1.00 73.50 71 VAL A C 1
ATOM 573 O O . VAL A 1 71 ? 19.709 8.134 -7.475 1.00 73.50 71 VAL A O 1
ATOM 576 N N . ASP A 1 72 ? 17.592 8.154 -8.226 1.00 77.81 72 ASP A N 1
ATOM 577 C CA . ASP A 1 72 ? 17.006 8.954 -7.156 1.00 77.81 72 ASP A CA 1
ATOM 578 C C . ASP A 1 72 ? 16.220 8.032 -6.208 1.00 77.81 72 ASP A C 1
ATOM 580 O O . ASP A 1 72 ? 15.399 7.221 -6.654 1.00 77.81 72 ASP A O 1
ATOM 584 N N . GLU A 1 73 ? 16.535 8.120 -4.916 1.00 73.94 73 GLU A N 1
ATOM 585 C CA . GLU A 1 73 ? 16.008 7.266 -3.846 1.00 73.94 73 GLU A CA 1
ATOM 586 C C . GLU A 1 73 ? 14.531 7.561 -3.531 1.00 73.94 73 GLU A C 1
ATOM 588 O O . GLU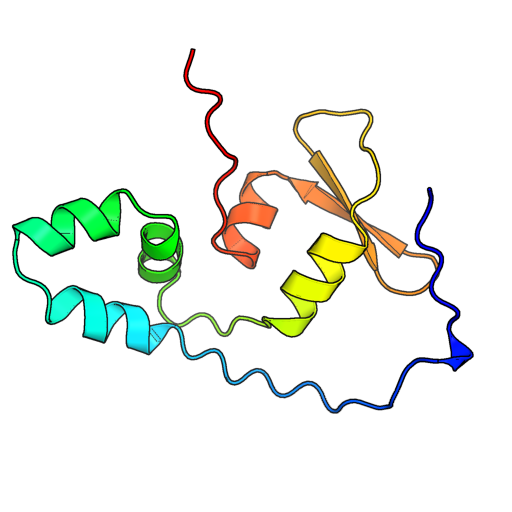 A 1 73 ? 13.814 6.669 -3.071 1.00 73.94 73 GLU A O 1
ATOM 593 N N . ASP A 1 74 ? 14.045 8.761 -3.871 1.00 80.44 74 ASP A N 1
ATOM 594 C CA . ASP A 1 74 ? 12.668 9.200 -3.612 1.00 80.44 74 ASP A CA 1
ATOM 595 C C . ASP A 1 74 ? 11.690 8.862 -4.755 1.00 80.44 74 ASP A C 1
ATOM 597 O O . ASP A 1 74 ? 10.488 9.165 -4.683 1.00 80.44 74 ASP A O 1
ATOM 601 N N . GLU A 1 75 ? 12.165 8.197 -5.816 1.00 82.25 75 GLU A N 1
ATOM 602 C CA . GLU A 1 75 ? 11.334 7.792 -6.948 1.00 82.25 75 GLU A CA 1
ATOM 603 C C . GLU A 1 75 ? 11.457 6.304 -7.309 1.00 82.25 75 GLU A C 1
ATOM 605 O O . GLU A 1 75 ? 12.507 5.660 -7.266 1.00 82.25 75 GLU A O 1
ATOM 610 N N . LEU A 1 76 ? 10.328 5.744 -7.733 1.00 82.31 76 LEU A N 1
ATOM 611 C CA . LEU A 1 76 ? 10.215 4.396 -8.258 1.00 82.31 76 LEU A CA 1
ATOM 612 C C . LEU A 1 76 ? 9.957 4.466 -9.756 1.00 82.31 76 LEU A C 1
ATOM 614 O O . LEU A 1 76 ? 9.001 5.093 -10.217 1.00 82.31 76 LEU A O 1
ATOM 618 N N . ARG A 1 77 ? 10.806 3.783 -10.526 1.00 81.75 77 ARG A N 1
ATOM 619 C CA . ARG A 1 77 ? 10.672 3.683 -11.979 1.00 81.75 77 ARG A CA 1
ATOM 620 C C . ARG A 1 77 ? 10.183 2.304 -12.379 1.00 81.75 77 ARG A C 1
ATOM 622 O O . ARG A 1 77 ? 10.703 1.289 -11.914 1.00 81.75 77 ARG A O 1
ATOM 629 N N . PHE A 1 78 ? 9.202 2.275 -13.271 1.00 79.88 78 PHE A N 1
ATOM 630 C CA . PHE A 1 78 ? 8.633 1.048 -13.812 1.00 79.88 78 PHE A CA 1
ATOM 631 C C . PHE A 1 78 ? 8.580 1.109 -15.332 1.00 79.88 78 PHE A C 1
ATOM 633 O O . PHE A 1 78 ? 8.070 2.077 -15.896 1.00 79.88 78 PHE A O 1
ATOM 640 N N . CYS A 1 79 ? 9.023 0.039 -15.989 1.00 74.25 79 CYS A N 1
ATOM 641 C CA . CYS A 1 79 ? 8.855 -0.112 -17.430 1.00 74.25 79 CYS A CA 1
ATOM 642 C C . CYS A 1 79 ? 7.456 -0.684 -17.728 1.00 74.25 79 CYS A C 1
ATOM 644 O O . CYS A 1 79 ? 7.198 -1.888 -17.604 1.00 74.25 79 CYS A O 1
ATOM 646 N N . LEU A 1 80 ? 6.513 0.187 -18.094 1.00 70.81 80 LEU A N 1
ATOM 647 C CA . LEU A 1 80 ? 5.161 -0.199 -18.492 1.00 70.81 80 LEU A CA 1
ATOM 648 C C . LEU A 1 80 ? 5.070 -0.317 -20.018 1.00 70.81 80 LEU A C 1
ATOM 650 O O . LEU A 1 80 ? 5.339 0.618 -20.764 1.00 70.81 80 LEU A O 1
ATOM 654 N N . GLY A 1 81 ? 4.633 -1.477 -20.510 1.00 63.25 81 GLY A N 1
ATOM 655 C CA . GLY A 1 81 ? 4.669 -1.764 -21.949 1.00 63.25 81 GLY A CA 1
ATOM 656 C C . GLY A 1 81 ? 6.070 -2.169 -22.412 1.00 63.25 81 GLY A C 1
ATOM 657 O O . GLY A 1 81 ? 6.750 -2.884 -21.679 1.00 63.25 81 GLY A O 1
ATOM 658 N N . LEU A 1 82 ? 6.440 -1.812 -23.645 1.00 60.56 82 LEU A N 1
ATOM 659 C CA . LEU A 1 82 ? 7.757 -2.118 -24.222 1.00 60.56 82 LEU A CA 1
ATOM 660 C C . LEU A 1 82 ? 8.766 -0.973 -24.081 1.00 60.56 82 LEU A C 1
ATOM 662 O O . LEU A 1 82 ? 9.958 -1.238 -24.101 1.00 60.56 82 LEU A O 1
ATOM 666 N N . GLU A 1 83 ? 8.303 0.273 -23.937 1.00 60.78 83 GLU A N 1
ATOM 667 C CA . GLU A 1 83 ? 9.182 1.449 -24.076 1.00 60.78 83 GLU A CA 1
ATOM 668 C C . GLU A 1 83 ? 8.815 2.630 -23.162 1.00 60.78 83 GLU A C 1
ATOM 670 O O . GLU A 1 83 ? 9.417 3.695 -23.270 1.00 60.78 83 GLU A O 1
ATOM 675 N N . LYS A 1 84 ? 7.809 2.506 -22.282 1.00 68.56 84 LYS A N 1
ATOM 676 C CA . LYS A 1 84 ? 7.406 3.628 -21.422 1.00 68.56 84 LYS A CA 1
ATOM 677 C C . LYS A 1 84 ? 7.906 3.442 -20.001 1.00 68.56 84 LYS A C 1
ATOM 679 O O . LYS A 1 84 ? 7.327 2.681 -19.226 1.00 68.56 84 LYS A O 1
ATOM 684 N N . ASP A 1 85 ? 8.922 4.222 -19.660 1.00 76.00 85 ASP A N 1
ATOM 685 C CA . ASP A 1 85 ? 9.316 4.445 -18.278 1.00 76.00 85 ASP A CA 1
ATOM 686 C C . ASP A 1 85 ? 8.309 5.375 -17.607 1.00 76.00 85 ASP A C 1
ATOM 688 O O . ASP A 1 85 ? 8.112 6.525 -18.007 1.00 76.00 85 ASP A O 1
ATOM 692 N N . VAL A 1 86 ? 7.648 4.857 -16.578 1.00 79.44 86 VAL A N 1
ATOM 693 C CA . VAL A 1 86 ? 6.742 5.626 -15.731 1.00 79.44 86 VAL A CA 1
ATOM 694 C C . VAL A 1 86 ? 7.388 5.797 -14.369 1.00 79.44 86 VAL A C 1
ATOM 696 O O . VAL A 1 86 ? 7.911 4.844 -13.789 1.00 79.44 86 VAL A O 1
ATOM 699 N N . ARG A 1 87 ? 7.351 7.032 -13.874 1.00 85.50 87 ARG A N 1
ATOM 700 C CA . ARG A 1 87 ? 7.875 7.409 -12.565 1.00 85.50 87 ARG A CA 1
ATOM 701 C C . ARG A 1 87 ? 6.721 7.553 -11.589 1.00 85.50 87 ARG A C 1
ATOM 703 O O . ARG A 1 87 ? 5.698 8.139 -11.935 1.00 85.50 87 ARG A O 1
ATOM 710 N N . PHE A 1 88 ? 6.913 7.015 -10.399 1.00 80.75 88 PHE A N 1
ATOM 711 C CA . PHE A 1 88 ? 6.044 7.194 -9.251 1.00 80.75 88 PHE A CA 1
ATOM 712 C C . PHE A 1 88 ? 6.893 7.760 -8.122 1.00 80.75 88 PHE A C 1
ATOM 714 O O . PHE A 1 88 ? 7.957 7.221 -7.824 1.00 80.75 88 PHE A O 1
ATOM 721 N N . SER A 1 89 ? 6.407 8.795 -7.451 1.00 84.44 89 SER A N 1
ATOM 722 C CA . SER A 1 89 ? 6.874 9.095 -6.099 1.00 84.44 89 SER A CA 1
ATOM 723 C C . SER A 1 89 ? 6.557 7.923 -5.164 1.00 84.44 89 SER A C 1
ATOM 725 O O . SER A 1 89 ? 5.632 7.137 -5.413 1.00 84.44 89 SER A O 1
ATOM 727 N N . LEU A 1 90 ? 7.279 7.826 -4.045 1.00 80.50 90 LEU A N 1
ATOM 728 C CA . LEU A 1 90 ? 6.958 6.855 -2.993 1.00 80.50 90 LEU A CA 1
ATOM 729 C C . LEU A 1 90 ? 5.490 6.968 -2.550 1.00 80.50 90 LEU A C 1
ATOM 731 O O . LEU A 1 90 ? 4.811 5.954 -2.397 1.00 80.50 90 LEU A O 1
ATOM 735 N N . TYR A 1 91 ? 4.966 8.192 -2.440 1.00 79.56 91 TYR A N 1
ATOM 736 C CA . TYR A 1 91 ? 3.568 8.438 -2.087 1.00 79.56 91 TYR A CA 1
ATOM 737 C C . TYR A 1 91 ? 2.582 7.880 -3.124 1.00 79.56 91 TYR A C 1
ATOM 739 O O . TYR A 1 91 ? 1.646 7.167 -2.761 1.00 79.56 91 TYR A O 1
ATOM 747 N N . GLU A 1 92 ? 2.785 8.163 -4.414 1.00 78.69 92 GLU A N 1
ATOM 748 C CA . GLU A 1 92 ? 1.912 7.652 -5.480 1.00 78.69 92 GLU A CA 1
ATOM 749 C C . GLU A 1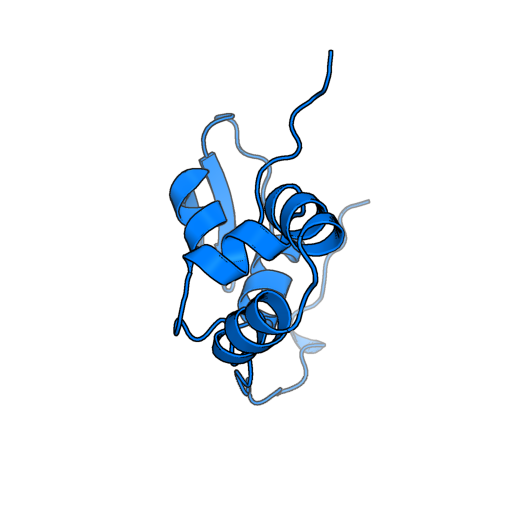 92 ? 1.961 6.124 -5.552 1.00 78.69 92 GLU A C 1
ATOM 751 O O . GLU A 1 92 ? 0.932 5.471 -5.739 1.00 78.69 92 GLU A O 1
ATOM 756 N N . PHE A 1 93 ? 3.141 5.534 -5.352 1.00 78.38 93 PHE A N 1
ATOM 757 C CA . PHE A 1 93 ? 3.290 4.087 -5.286 1.00 78.38 93 PHE A CA 1
ATOM 758 C C . PHE A 1 93 ? 2.536 3.489 -4.093 1.00 78.38 93 PHE A C 1
ATOM 760 O O . PHE A 1 93 ? 1.784 2.527 -4.270 1.00 78.38 93 PHE A O 1
ATOM 767 N N . MET A 1 94 ? 2.675 4.067 -2.897 1.00 77.25 94 MET A N 1
ATOM 768 C CA . MET A 1 94 ? 1.926 3.650 -1.707 1.00 77.25 94 MET A CA 1
ATOM 769 C C . MET A 1 94 ? 0.419 3.763 -1.927 1.00 77.25 94 MET A C 1
ATOM 771 O O . MET A 1 94 ? -0.328 2.869 -1.538 1.00 77.25 94 MET A O 1
ATOM 775 N N . LEU A 1 95 ? -0.034 4.835 -2.579 1.00 72.06 95 LEU A N 1
ATOM 776 C CA . LEU A 1 95 ? -1.445 5.056 -2.871 1.00 72.06 95 LEU A CA 1
ATOM 777 C C . LEU A 1 95 ? -1.998 3.989 -3.825 1.00 72.06 95 LEU A C 1
ATOM 779 O O . LEU A 1 95 ? -3.061 3.431 -3.572 1.00 72.06 95 LEU A O 1
ATOM 783 N N . VAL A 1 96 ? -1.280 3.678 -4.908 1.00 70.88 96 VAL A N 1
ATOM 784 C CA . VAL A 1 96 ? -1.735 2.714 -5.925 1.00 70.88 96 VAL A CA 1
ATOM 785 C C . VAL A 1 96 ? -1.642 1.270 -5.433 1.00 70.88 96 VAL A C 1
ATOM 787 O O . VAL A 1 96 ? -2.488 0.444 -5.786 1.00 70.88 96 VAL A O 1
ATOM 790 N N . THR A 1 97 ? -0.620 0.949 -4.637 1.00 71.31 97 THR A N 1
ATOM 791 C CA . THR A 1 97 ? -0.344 -0.431 -4.211 1.00 71.31 97 THR A CA 1
ATOM 792 C C . THR A 1 97 ? -0.878 -0.778 -2.825 1.00 71.31 97 THR A C 1
ATOM 794 O O . THR A 1 97 ? -1.106 -1.953 -2.542 1.00 71.31 97 THR A O 1
ATOM 797 N N . GLY A 1 98 ? -1.070 0.214 -1.955 1.00 68.38 98 GLY A N 1
ATOM 798 C CA . GLY A 1 98 ? -1.288 0.005 -0.525 1.00 68.38 98 GLY A CA 1
ATOM 799 C C . GLY A 1 98 ? -0.053 -0.520 0.217 1.00 68.38 98 GLY A C 1
ATOM 800 O O . GLY A 1 98 ? -0.171 -0.922 1.369 1.00 68.38 98 GLY A O 1
ATOM 801 N N . LEU A 1 99 ? 1.125 -0.556 -0.414 1.00 72.56 99 LEU A N 1
ATOM 802 C CA . LEU A 1 99 ? 2.357 -1.044 0.202 1.00 72.56 99 LEU A CA 1
ATOM 803 C C . LEU A 1 99 ? 3.154 0.133 0.755 1.00 72.56 99 LEU A C 1
ATOM 805 O O . LEU A 1 99 ? 3.469 1.055 0.014 1.00 72.56 99 LEU A O 1
ATOM 809 N N . SER A 1 100 ? 3.493 0.087 2.043 1.00 68.69 100 SER A N 1
ATOM 810 C CA . SER A 1 100 ? 4.470 1.007 2.637 1.00 68.69 100 SER A CA 1
ATOM 811 C C . SER A 1 100 ? 5.889 0.520 2.332 1.00 68.69 100 SER A C 1
ATOM 813 O O . SER A 1 100 ? 6.097 -0.699 2.330 1.00 68.69 100 SER A O 1
ATOM 815 N N . PRO A 1 101 ? 6.868 1.422 2.133 1.00 65.75 101 PRO A N 1
ATOM 816 C CA . PRO A 1 101 ? 8.274 1.059 2.245 1.00 65.75 101 PRO A CA 1
ATOM 817 C C . PRO A 1 101 ? 8.504 0.344 3.578 1.00 65.75 101 PRO A C 1
ATOM 819 O O . PRO A 1 101 ? 7.869 0.690 4.582 1.00 65.75 101 PRO A O 1
ATOM 822 N N . ALA A 1 102 ? 9.371 -0.668 3.578 1.00 60.94 102 ALA A N 1
ATOM 823 C CA . ALA A 1 102 ? 9.876 -1.200 4.831 1.00 60.94 102 ALA A CA 1
ATOM 824 C C . ALA A 1 102 ? 10.644 -0.067 5.517 1.00 60.94 102 ALA A C 1
ATOM 826 O O . ALA A 1 102 ? 11.526 0.527 4.899 1.00 60.94 102 ALA A O 1
ATOM 827 N N . ASN A 1 103 ? 10.282 0.255 6.757 1.00 53.69 103 ASN A N 1
ATOM 828 C CA . ASN A 1 103 ? 11.174 1.044 7.590 1.00 53.69 103 ASN A CA 1
ATOM 829 C C . ASN A 1 103 ? 12.395 0.153 7.824 1.00 53.69 103 ASN A C 1
ATOM 831 O O . ASN A 1 103 ? 12.233 -0.972 8.303 1.00 53.69 103 ASN A O 1
ATOM 835 N N . GLU A 1 104 ? 13.584 0.612 7.450 1.00 44.12 104 GLU A N 1
ATOM 836 C CA . GLU A 1 104 ? 14.796 0.050 8.033 1.00 44.12 104 GLU A CA 1
ATOM 837 C C . GLU A 1 104 ? 14.723 0.397 9.524 1.00 44.12 104 GLU A C 1
ATOM 839 O O . GLU A 1 104 ? 14.866 1.553 9.916 1.00 44.12 104 GLU A O 1
ATOM 844 N N . GLU A 1 105 ? 14.319 -0.574 10.344 1.00 40.72 105 GLU A N 1
ATOM 845 C CA . GLU A 1 105 ? 14.505 -0.477 11.787 1.00 40.72 105 GLU A CA 1
ATOM 846 C C . GLU A 1 105 ? 16.023 -0.498 12.032 1.00 40.72 105 GLU A C 1
ATOM 848 O O . GLU A 1 105 ? 16.668 -1.515 11.766 1.00 40.72 105 GLU A O 1
ATOM 853 N N . GLU A 1 106 ? 16.578 0.643 12.460 1.00 35.00 106 GLU A N 1
ATOM 854 C CA . GLU A 1 106 ? 17.887 0.732 13.135 1.00 35.00 106 GLU A CA 1
ATOM 855 C C . GLU A 1 106 ? 17.878 -0.031 14.468 1.00 35.00 106 GLU A C 1
ATOM 857 O O . GLU A 1 106 ? 16.892 0.110 15.236 1.00 35.00 106 GLU A O 1
#

Radius of gyration: 16.64 Å; chains: 1; bounding box: 37×25×48 Å

pLDDT: mean 72.5, std 14.28, range [35.0, 97.12]